Protein AF-A0A966KPK0-F1 (afdb_monomer)

Secondary structure (DSSP, 8-state):
-HHHHHHSSTT-TTSPPHHHHHHHHHHHHHHTT-S-HHHHHHHHHHHHHTT--HHHHHHHHHHTHHHHHHHHHHHHHHHHHHHHHHHH--

Sequence (90 aa):
EAMEFLFGNTFNKLGLDAKTKLFLTLAGILAQGMQSEQVLRQTIRHLREAEVSAENISEAIMLLSLFSGPLVTTKALKITNEISEELKDS

Solvent-accessible surface area (backbone atoms only — not comparable to full-atom values): 5158 Å² total; per-residue (Å²): 108,71,61,52,72,76,33,40,52,86,88,37,90,88,52,71,52,44,67,58,48,48,52,52,48,53,49,51,42,36,53,68,53,50,90,45,68,68,61,51,51,54,53,51,52,51,39,45,74,66,73,46,53,69,65,59,54,42,50,52,46,58,71,42,28,86,61,24,36,71,69,46,34,55,53,51,47,50,52,52,51,54,53,53,53,58,63,72,80,106

Foldseek 3Di:
DVLCVQANCVVPVPDDHSLVSLLVQLLVCQLVQNPDPVSLLVSLVVNVVVVHDLVNVLVSLVVSCVRNPDVSSVVSNVSSVVSVVVVVVD

Radius of gyration: 13.11 Å; Cα contacts (8 Å, |Δi|>4): 76; chains: 1; bounding box: 32×25×34 Å

Mean predicted aligned error: 5.37 Å

Structure (mmCIF, N/CA/C/O backbone):
data_AF-A0A966KPK0-F1
#
_entry.id   AF-A0A966KPK0-F1
#
loop_
_atom_site.group_PDB
_atom_site.id
_atom_site.type_symbol
_atom_site.label_atom_id
_atom_site.label_alt_id
_atom_site.label_comp_id
_atom_site.label_asym_id
_atom_site.label_entity_id
_atom_site.label_seq_id
_atom_site.pdbx_PDB_ins_code
_atom_site.Cartn_x
_atom_site.Cartn_y
_atom_site.Cartn_z
_atom_site.occupancy
_atom_site.B_iso_or_equiv
_atom_site.auth_s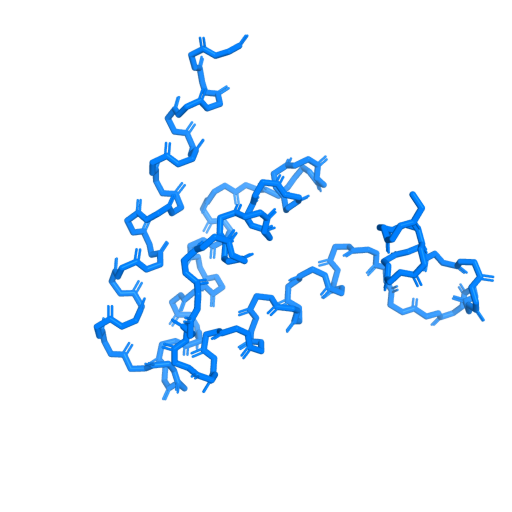eq_id
_atom_site.auth_comp_id
_atom_site.auth_asym_id
_atom_site.auth_atom_id
_atom_site.pdbx_PDB_model_num
ATOM 1 N N . GLU A 1 1 ? -11.983 -0.993 -17.586 1.00 52.47 1 GLU A N 1
ATOM 2 C CA . GLU A 1 1 ? -11.089 -0.570 -18.690 1.00 52.47 1 GLU A CA 1
ATOM 3 C C . GLU A 1 1 ? -9.745 -0.019 -18.204 1.00 52.47 1 GLU A C 1
ATOM 5 O O . GLU A 1 1 ? -8.727 -0.613 -18.529 1.00 52.47 1 GLU A O 1
ATOM 10 N N . ALA A 1 2 ? -9.694 1.026 -17.362 1.00 61.06 2 ALA A N 1
ATOM 11 C CA . ALA A 1 2 ? -8.415 1.574 -16.870 1.00 61.06 2 ALA A CA 1
ATOM 12 C C . ALA A 1 2 ? -7.535 0.562 -16.099 1.00 61.06 2 ALA A C 1
ATOM 14 O O . ALA A 1 2 ? -6.315 0.580 -16.249 1.00 61.06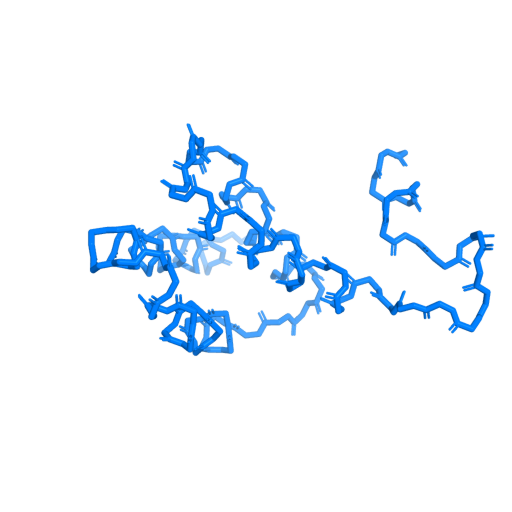 2 ALA A O 1
ATOM 15 N N . MET A 1 3 ? -8.135 -0.354 -15.321 1.00 64.62 3 MET A N 1
ATOM 16 C CA . MET A 1 3 ? -7.374 -1.384 -14.596 1.00 64.62 3 MET A CA 1
ATOM 17 C C . MET A 1 3 ? -6.745 -2.439 -15.510 1.00 64.62 3 MET A C 1
ATOM 19 O O . MET A 1 3 ? -5.589 -2.789 -15.305 1.00 64.62 3 MET A O 1
ATOM 23 N N . GLU A 1 4 ? -7.437 -2.907 -16.550 1.00 62.88 4 GLU A N 1
ATOM 24 C CA . GLU A 1 4 ? -6.813 -3.789 -17.549 1.00 62.88 4 GLU A CA 1
ATOM 25 C C . GLU A 1 4 ? -5.722 -3.063 -18.340 1.00 62.88 4 GLU A C 1
ATOM 27 O O . GLU A 1 4 ? -4.685 -3.651 -18.635 1.00 62.88 4 GLU A O 1
ATOM 32 N N . PHE A 1 5 ? -5.923 -1.780 -18.645 1.00 64.75 5 PHE A N 1
ATOM 33 C CA . PHE A 1 5 ? -4.954 -0.986 -19.395 1.00 64.75 5 PHE A CA 1
ATOM 34 C C . PHE A 1 5 ? -3.657 -0.731 -18.609 1.00 64.75 5 PHE A C 1
ATOM 36 O O . PHE A 1 5 ? -2.567 -0.877 -19.158 1.00 64.75 5 PHE A O 1
ATOM 43 N N . LEU A 1 6 ? -3.756 -0.382 -17.322 1.00 62.56 6 LEU A N 1
ATOM 44 C CA . LEU A 1 6 ? -2.594 -0.067 -16.481 1.00 62.56 6 LEU A CA 1
ATOM 45 C C . LEU A 1 6 ? -1.978 -1.309 -15.816 1.00 62.56 6 LEU A C 1
ATOM 47 O O . LEU A 1 6 ? -0.762 -1.372 -15.640 1.00 62.56 6 LEU A O 1
ATOM 51 N N . PHE A 1 7 ? -2.794 -2.306 -15.465 1.00 64.19 7 PHE A N 1
ATOM 52 C CA . PHE A 1 7 ? -2.385 -3.439 -14.628 1.00 64.19 7 PHE A CA 1
ATOM 53 C C . PHE A 1 7 ? -2.559 -4.810 -15.294 1.00 64.19 7 PHE A C 1
ATOM 55 O O . PHE A 1 7 ? -2.037 -5.794 -14.776 1.00 64.19 7 PHE A O 1
ATOM 62 N N . GLY A 1 8 ? -3.193 -4.897 -16.467 1.00 62.59 8 GLY A N 1
ATOM 63 C CA . GLY A 1 8 ? -3.286 -6.135 -17.244 1.00 62.59 8 GLY A CA 1
ATOM 64 C C . GLY A 1 8 ? -1.967 -6.531 -17.919 1.00 62.59 8 GLY A C 1
ATOM 65 O O . GLY A 1 8 ? -1.048 -5.724 -18.089 1.00 62.59 8 GLY A O 1
ATOM 66 N N . ASN A 1 9 ? -1.870 -7.796 -18.333 1.00 60.75 9 ASN A N 1
ATOM 67 C CA . ASN A 1 9 ? -0.726 -8.331 -19.091 1.00 60.75 9 ASN A CA 1
ATOM 68 C C . ASN A 1 9 ? -0.889 -8.175 -20.614 1.00 60.75 9 ASN A C 1
ATOM 70 O O . ASN A 1 9 ? -0.068 -8.672 -21.384 1.00 60.75 9 ASN A O 1
ATOM 74 N N . THR A 1 10 ? -1.938 -7.478 -21.056 1.00 55.38 10 THR A N 1
ATOM 75 C CA . THR A 1 10 ? -2.372 -7.379 -22.456 1.00 55.38 10 THR A CA 1
ATOM 76 C C . THR A 1 10 ? -1.295 -6.802 -23.380 1.00 55.38 10 THR A C 1
ATOM 78 O O . THR A 1 10 ? -1.206 -7.204 -24.536 1.00 55.38 10 THR A O 1
ATOM 81 N N . PHE A 1 11 ? -0.430 -5.918 -22.868 1.00 54.41 11 PHE A N 1
ATOM 82 C CA . PHE A 1 11 ? 0.634 -5.273 -23.647 1.00 54.41 11 PHE A CA 1
ATOM 83 C C . PHE A 1 11 ? 1.998 -5.982 -23.597 1.00 54.41 11 PHE A C 1
ATOM 85 O O . PHE A 1 11 ? 2.818 -5.759 -24.484 1.00 54.41 11 PHE A O 1
ATOM 92 N N . ASN A 1 12 ? 2.273 -6.838 -22.603 1.00 57.78 12 ASN A N 1
ATOM 93 C CA . ASN A 1 12 ? 3.535 -7.581 -22.531 1.00 57.78 12 ASN A CA 1
ATOM 94 C C . ASN A 1 12 ? 3.373 -8.869 -21.707 1.00 57.78 12 ASN A C 1
ATOM 96 O O . ASN A 1 12 ? 3.297 -8.817 -20.481 1.00 57.78 12 ASN A O 1
ATOM 100 N N . LYS A 1 13 ? 3.365 -10.032 -22.374 1.00 62.69 13 LYS A N 1
ATOM 101 C CA . LYS A 1 13 ? 3.260 -11.356 -21.724 1.00 62.69 13 LYS A CA 1
ATOM 102 C C . LYS A 1 13 ? 4.448 -11.687 -20.805 1.00 62.69 13 LYS A C 1
ATOM 104 O O . LYS A 1 13 ? 4.325 -12.587 -19.985 1.00 62.69 13 LYS A O 1
ATOM 109 N N . LEU A 1 14 ? 5.569 -10.970 -20.941 1.00 72.12 14 LEU A N 1
ATOM 110 C CA . LEU A 1 14 ? 6.747 -11.040 -20.062 1.00 72.12 14 LEU A CA 1
ATOM 111 C C . LEU A 1 14 ? 6.835 -9.840 -19.095 1.00 72.12 14 LEU A C 1
ATOM 113 O O . LEU A 1 14 ? 7.858 -9.642 -18.445 1.00 72.12 14 LEU A O 1
ATOM 117 N N . GLY A 1 15 ? 5.804 -8.992 -19.050 1.00 75.62 15 GLY A N 1
ATOM 118 C CA . GLY A 1 15 ? 5.754 -7.815 -18.189 1.00 75.62 15 GLY A CA 1
ATOM 119 C C . GLY A 1 15 ? 5.440 -8.151 -16.732 1.00 75.62 15 GLY A C 1
ATOM 120 O O . GLY A 1 15 ? 5.081 -9.276 -16.395 1.00 75.62 15 GLY A O 1
ATOM 121 N N . LEU A 1 16 ? 5.551 -7.140 -15.869 1.00 87.12 16 LEU A N 1
ATOM 122 C CA . LEU A 1 16 ? 5.166 -7.257 -14.463 1.00 87.12 16 LEU A CA 1
ATOM 123 C C . LEU A 1 16 ? 3.691 -7.649 -14.336 1.00 87.12 16 LEU A C 1
ATOM 125 O O . LEU A 1 16 ? 2.840 -7.119 -15.059 1.00 87.12 16 LEU A O 1
ATOM 129 N N . ASP A 1 17 ? 3.395 -8.532 -13.389 1.00 85.38 17 ASP A N 1
ATOM 130 C CA . ASP A 1 17 ? 2.023 -8.896 -13.063 1.00 85.38 17 ASP A CA 1
ATOM 131 C C . ASP A 1 17 ? 1.266 -7.732 -12.391 1.00 85.38 17 ASP A C 1
ATOM 133 O O . ASP A 1 17 ? 1.841 -6.722 -11.963 1.00 85.38 17 ASP A O 1
ATOM 137 N N . ALA A 1 18 ? -0.060 -7.860 -12.313 1.00 86.06 18 ALA A N 1
ATOM 138 C CA . ALA A 1 18 ? -0.930 -6.821 -11.762 1.00 86.06 18 ALA A CA 1
ATOM 139 C C . ALA A 1 18 ? -0.569 -6.467 -10.309 1.00 86.06 18 ALA A C 1
ATOM 141 O O . ALA A 1 18 ? -0.535 -5.290 -9.948 1.00 86.06 18 ALA A O 1
ATOM 142 N N . LYS A 1 19 ? -0.241 -7.478 -9.491 1.00 91.25 19 LYS A N 1
ATOM 143 C CA . LYS A 1 19 ? 0.121 -7.312 -8.077 1.00 91.25 19 LYS A CA 1
ATOM 144 C C . LYS A 1 19 ? 1.402 -6.495 -7.924 1.00 91.25 19 LYS A C 1
ATOM 146 O O . LYS A 1 19 ? 1.421 -5.534 -7.157 1.00 91.25 19 LYS A O 1
ATOM 151 N N . THR A 1 20 ? 2.442 -6.802 -8.699 1.00 93.44 20 THR A N 1
ATOM 152 C CA . THR A 1 20 ? 3.702 -6.045 -8.670 1.00 93.44 20 THR A CA 1
ATOM 153 C C . THR A 1 20 ? 3.492 -4.605 -9.123 1.00 93.44 20 THR A C 1
ATOM 155 O O . THR A 1 20 ? 3.985 -3.674 -8.487 1.00 93.44 20 THR A O 1
ATOM 158 N N . LYS A 1 21 ? 2.706 -4.386 -10.181 1.00 93.44 21 LYS A N 1
ATOM 159 C CA . LYS A 1 21 ? 2.366 -3.034 -10.648 1.00 93.44 21 LYS A CA 1
ATOM 160 C C . LYS A 1 21 ? 1.588 -2.233 -9.596 1.00 93.44 21 LYS A C 1
ATOM 162 O O . LYS A 1 21 ? 1.838 -1.038 -9.437 1.00 93.44 21 LYS A O 1
ATOM 167 N N . LEU A 1 22 ? 0.678 -2.868 -8.855 1.00 95.56 22 LEU A N 1
ATOM 168 C CA . LEU A 1 22 ? -0.052 -2.222 -7.760 1.00 95.56 22 LEU A CA 1
ATOM 169 C C . LEU A 1 22 ? 0.878 -1.832 -6.605 1.00 95.56 22 LEU A C 1
ATOM 171 O O . LEU A 1 22 ? 0.781 -0.712 -6.107 1.00 95.56 22 LEU A O 1
ATOM 175 N N . PHE A 1 23 ? 1.830 -2.689 -6.227 1.00 97.56 23 PHE A N 1
ATOM 176 C CA . PHE A 1 23 ? 2.845 -2.331 -5.229 1.00 97.56 23 PHE A CA 1
ATOM 177 C C . PHE A 1 23 ? 3.763 -1.195 -5.695 1.00 97.56 23 PHE A C 1
ATOM 179 O O . PHE A 1 23 ? 4.068 -0.298 -4.911 1.00 97.56 23 PHE A O 1
ATOM 186 N N . LEU A 1 24 ? 4.155 -1.169 -6.972 1.00 96.50 24 LEU A N 1
ATOM 187 C CA . LEU A 1 24 ? 4.907 -0.043 -7.540 1.00 96.50 24 LEU A CA 1
ATOM 188 C C . LEU A 1 24 ? 4.090 1.253 -7.536 1.00 96.50 24 LEU A C 1
ATOM 190 O O . LEU A 1 24 ? 4.628 2.327 -7.271 1.00 96.50 24 LEU A O 1
ATOM 194 N N . THR A 1 25 ? 2.785 1.152 -7.780 1.00 95.88 25 THR A N 1
ATOM 195 C CA . THR A 1 25 ? 1.863 2.290 -7.694 1.00 95.88 25 THR A CA 1
ATOM 196 C C . THR A 1 25 ? 1.780 2.816 -6.263 1.00 95.88 25 THR A C 1
ATOM 198 O O . THR A 1 25 ? 1.948 4.015 -6.045 1.00 95.88 25 THR A O 1
ATOM 201 N N . LEU A 1 26 ? 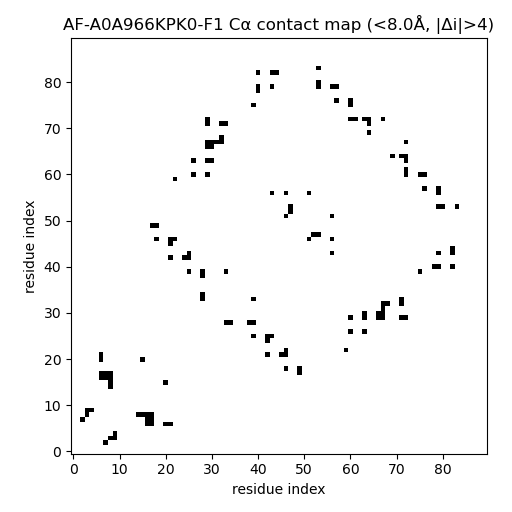1.609 1.925 -5.279 1.00 97.75 26 LEU A N 1
ATOM 202 C CA . LEU A 1 26 ? 1.647 2.262 -3.853 1.00 97.75 26 LEU A CA 1
ATOM 203 C C . LEU A 1 26 ? 2.963 2.967 -3.486 1.00 97.75 26 LEU A C 1
ATOM 205 O O . LEU A 1 26 ? 2.937 4.017 -2.846 1.00 97.75 26 LEU A O 1
ATOM 209 N N . ALA A 1 27 ? 4.100 2.440 -3.949 1.00 97.75 27 ALA A N 1
ATOM 210 C CA . ALA A 1 27 ? 5.410 3.043 -3.728 1.00 97.75 27 ALA A CA 1
ATOM 211 C C . ALA A 1 27 ? 5.520 4.455 -4.309 1.00 97.75 27 ALA A C 1
ATOM 213 O O . ALA A 1 27 ? 5.959 5.369 -3.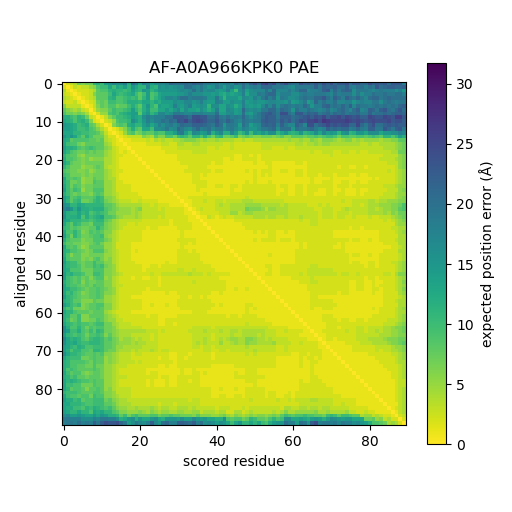613 1.00 97.75 27 ALA A O 1
ATOM 214 N N . GLY A 1 28 ? 5.065 4.659 -5.548 1.00 96.88 28 GLY A N 1
ATOM 215 C CA . GLY A 1 28 ? 5.047 5.974 -6.185 1.00 96.88 28 GLY A CA 1
ATOM 216 C C . GLY A 1 28 ? 4.182 6.989 -5.433 1.00 96.88 28 GLY A C 1
ATOM 217 O O . GLY A 1 28 ? 4.617 8.120 -5.221 1.00 96.88 28 GLY A O 1
ATOM 218 N N . ILE A 1 29 ? 2.994 6.579 -4.973 1.00 97.25 29 ILE A N 1
ATOM 219 C CA . ILE A 1 29 ? 2.092 7.433 -4.183 1.00 97.25 29 ILE A CA 1
ATOM 220 C C . ILE A 1 29 ? 2.773 7.884 -2.887 1.00 97.25 29 ILE A C 1
ATOM 222 O O . ILE A 1 29 ? 2.745 9.070 -2.554 1.00 97.25 29 ILE A O 1
ATOM 226 N N . LEU A 1 30 ? 3.394 6.952 -2.161 1.00 97.25 30 LEU A N 1
ATOM 227 C CA . LEU A 1 30 ? 4.032 7.239 -0.876 1.00 97.25 30 LEU A CA 1
ATOM 228 C C . LEU A 1 30 ? 5.302 8.079 -1.040 1.00 97.25 30 LEU A C 1
ATOM 230 O O . LEU A 1 30 ? 5.482 9.046 -0.303 1.00 97.25 30 LEU A O 1
ATOM 234 N N . ALA A 1 31 ? 6.138 7.772 -2.034 1.00 95.56 31 ALA A N 1
ATOM 235 C CA . ALA A 1 31 ? 7.369 8.513 -2.314 1.00 95.56 31 ALA A CA 1
ATOM 236 C C . ALA A 1 31 ? 7.109 9.970 -2.735 1.00 95.56 31 ALA A C 1
ATOM 238 O O . ALA A 1 31 ? 7.925 10.846 -2.468 1.00 95.56 31 ALA A O 1
ATOM 239 N N . GLN A 1 32 ? 5.959 10.255 -3.353 1.00 94.25 32 GLN A N 1
ATOM 240 C CA . GLN A 1 32 ? 5.535 11.620 -3.692 1.00 94.25 32 GLN A CA 1
ATOM 241 C C . GLN A 1 32 ? 4.849 12.350 -2.524 1.00 94.25 32 GLN A C 1
ATOM 243 O O . GLN A 1 32 ? 4.303 13.438 -2.706 1.00 94.25 32 GLN A O 1
ATOM 248 N N . GLY A 1 33 ? 4.837 11.761 -1.326 1.00 92.00 33 GLY A N 1
ATOM 249 C CA . GLY A 1 33 ? 4.234 12.355 -0.137 1.00 92.00 33 GLY A CA 1
ATOM 250 C C . GLY A 1 33 ? 2.710 12.231 -0.062 1.00 92.00 33 GLY A C 1
ATOM 251 O O . GLY A 1 33 ? 2.093 12.986 0.680 1.00 92.00 33 GLY A O 1
ATOM 252 N N . MET A 1 34 ? 2.100 11.297 -0.806 1.00 94.69 34 MET A N 1
ATOM 253 C CA . MET A 1 34 ? 0.655 11.025 -0.801 1.00 94.69 34 MET A CA 1
ATOM 254 C C . MET A 1 34 ? -0.196 12.288 -1.038 1.00 94.69 34 MET A C 1
ATOM 256 O O . MET A 1 34 ? -0.933 12.750 -0.171 1.00 94.69 34 MET A O 1
ATOM 260 N N . GLN A 1 35 ? -0.138 12.820 -2.258 1.00 92.62 35 GLN A N 1
ATOM 261 C CA . GLN A 1 35 ? -0.873 14.035 -2.644 1.00 92.62 35 GLN A CA 1
ATOM 262 C C . GLN A 1 35 ? -2.410 13.878 -2.604 1.00 92.62 35 GLN A C 1
ATOM 264 O O . GLN A 1 35 ? -3.132 14.869 -2.550 1.00 92.62 35 GLN A O 1
ATOM 269 N N . SER A 1 36 ? -2.928 12.643 -2.640 1.00 94.69 36 SER A N 1
ATOM 270 C CA . SER A 1 36 ? -4.364 12.347 -2.563 1.00 94.69 36 SER A CA 1
ATOM 271 C C . SER A 1 36 ? -4.634 11.055 -1.790 1.00 94.69 36 SER A C 1
ATOM 273 O O . SER A 1 36 ?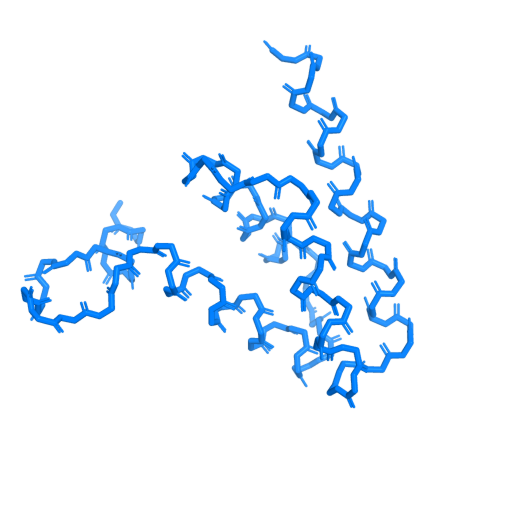 -4.230 9.968 -2.211 1.00 94.69 36 SER A O 1
ATOM 275 N N . GLU A 1 37 ? -5.380 11.160 -0.685 1.00 95.38 37 GLU A N 1
ATOM 276 C CA . GLU A 1 37 ? -5.830 9.994 0.090 1.00 95.38 37 GLU A CA 1
ATOM 277 C C . GLU A 1 37 ? -6.769 9.092 -0.722 1.00 95.38 37 GLU A C 1
ATOM 279 O O . GLU A 1 37 ? -6.747 7.876 -0.550 1.00 95.38 37 GLU A O 1
ATOM 284 N N . GLN A 1 38 ? -7.574 9.659 -1.628 1.00 96.56 38 GLN A N 1
ATOM 285 C CA . GLN A 1 38 ? -8.509 8.885 -2.450 1.00 96.56 38 GLN A CA 1
ATOM 286 C C . GLN A 1 38 ? -7.766 7.896 -3.357 1.00 96.56 38 GLN A C 1
ATOM 288 O O . GLN A 1 38 ? -8.164 6.737 -3.467 1.00 96.56 38 GLN A O 1
ATOM 293 N N . VAL A 1 39 ? -6.658 8.333 -3.965 1.00 95.06 39 VAL A N 1
ATOM 294 C CA . VAL A 1 39 ? -5.831 7.484 -4.836 1.00 95.06 39 VAL A CA 1
ATOM 295 C C . VAL A 1 39 ? -5.161 6.369 -4.029 1.00 95.06 39 VAL A C 1
ATOM 297 O O . VAL A 1 39 ? -5.142 5.217 -4.469 1.00 95.06 39 VAL A O 1
ATOM 300 N N . LEU A 1 40 ? -4.674 6.678 -2.820 1.00 97.19 40 LEU A N 1
ATOM 301 C CA . LEU A 1 40 ? -4.131 5.666 -1.913 1.00 97.19 40 LEU A CA 1
ATOM 302 C C . LEU A 1 40 ? -5.200 4.634 -1.524 1.00 97.19 40 LEU A C 1
ATOM 304 O O . LEU A 1 40 ? -4.958 3.435 -1.646 1.00 97.19 40 LEU A O 1
ATOM 308 N N . ARG A 1 41 ? -6.389 5.089 -1.107 1.00 97.69 41 ARG A N 1
ATOM 309 C CA . ARG A 1 41 ? -7.503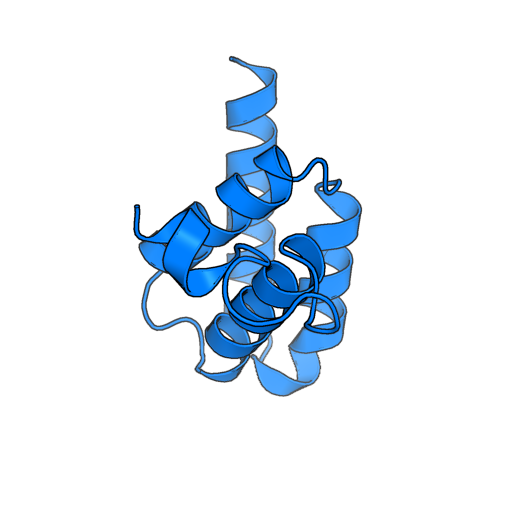 4.209 -0.722 1.00 97.69 41 ARG A CA 1
ATOM 310 C C . ARG A 1 41 ? -7.875 3.250 -1.844 1.00 97.69 41 ARG A C 1
ATOM 312 O O . ARG A 1 41 ? -7.980 2.051 -1.608 1.00 97.69 41 ARG A O 1
ATOM 319 N N . GLN A 1 42 ? -8.027 3.763 -3.063 1.00 96.56 42 GLN A N 1
ATOM 320 C CA . GLN A 1 42 ? -8.366 2.929 -4.211 1.00 96.56 42 GLN A CA 1
ATOM 321 C C . GLN A 1 42 ? -7.263 1.907 -4.518 1.00 96.56 42 GLN A C 1
ATOM 323 O O . GLN A 1 42 ? -7.557 0.744 -4.777 1.00 96.56 42 GLN A O 1
ATOM 328 N N . THR A 1 43 ? -5.993 2.313 -4.426 1.00 97.12 43 THR A N 1
ATOM 329 C CA . THR A 1 43 ? -4.848 1.409 -4.625 1.00 97.12 43 THR A CA 1
ATOM 330 C C . THR A 1 43 ? -4.834 0.283 -3.590 1.00 97.12 43 THR A C 1
ATOM 332 O O . THR A 1 43 ? -4.620 -0.873 -3.949 1.00 97.12 43 THR A O 1
ATOM 335 N N . ILE A 1 44 ? -5.116 0.591 -2.319 1.00 97.81 44 ILE A N 1
ATOM 336 C CA . ILE A 1 44 ? -5.216 -0.416 -1.255 1.00 97.81 44 ILE A CA 1
ATOM 337 C C . ILE A 1 44 ? -6.384 -1.371 -1.527 1.00 97.81 44 ILE A C 1
ATOM 339 O O . ILE A 1 44 ? -6.187 -2.579 -1.437 1.00 97.81 44 ILE A O 1
ATOM 343 N N . ARG A 1 45 ? -7.568 -0.879 -1.921 1.00 96.88 45 ARG A N 1
ATOM 344 C CA . ARG A 1 45 ? -8.700 -1.756 -2.284 1.00 96.88 45 ARG A CA 1
ATOM 345 C C . ARG A 1 45 ? -8.350 -2.694 -3.438 1.00 96.88 45 ARG A C 1
ATOM 347 O O . ARG A 1 45 ? -8.578 -3.889 -3.320 1.00 96.88 45 ARG A O 1
ATOM 354 N N . HIS A 1 46 ? -7.694 -2.197 -4.485 1.00 95.31 46 HIS A N 1
ATOM 355 C CA . HIS A 1 46 ? -7.238 -3.052 -5.583 1.00 95.31 46 HIS A CA 1
ATOM 356 C C . HIS A 1 46 ? -6.188 -4.086 -5.140 1.00 95.31 46 HIS A C 1
ATOM 358 O O . HIS A 1 46 ? -6.196 -5.215 -5.621 1.00 95.31 46 HIS A O 1
ATOM 364 N N . LEU A 1 47 ? -5.287 -3.742 -4.211 1.00 96.88 47 LEU A N 1
ATOM 365 C CA . LEU A 1 47 ? -4.366 -4.720 -3.617 1.00 96.88 47 LEU A CA 1
ATOM 366 C C . LEU A 1 47 ? -5.130 -5.803 -2.841 1.00 96.88 47 LEU A C 1
ATOM 368 O O . LEU A 1 47 ? -4.789 -6.980 -2.943 1.00 96.88 47 LEU A O 1
ATOM 372 N N . ARG A 1 48 ? -6.185 -5.425 -2.110 1.00 96.19 48 ARG A N 1
ATOM 373 C CA . ARG A 1 48 ? -7.068 -6.366 -1.406 1.00 96.19 48 ARG A CA 1
ATOM 374 C C . ARG A 1 48 ? -7.832 -7.276 -2.371 1.00 96.19 48 ARG A C 1
ATOM 376 O O . ARG A 1 48 ? -7.874 -8.478 -2.135 1.00 96.19 48 ARG A O 1
ATOM 383 N N . GLU A 1 49 ? -8.361 -6.731 -3.465 1.00 93.31 49 GLU A N 1
ATOM 384 C CA . GLU A 1 49 ? -9.000 -7.492 -4.553 1.00 93.31 49 GLU A CA 1
ATOM 385 C C . GLU A 1 49 ? -8.018 -8.455 -5.239 1.00 93.31 49 GLU A C 1
ATOM 387 O O . GLU A 1 49 ? -8.399 -9.552 -5.630 1.00 93.31 49 GLU A O 1
ATOM 392 N N . ALA A 1 50 ? -6.734 -8.090 -5.323 1.00 92.75 50 ALA A N 1
ATOM 393 C CA . ALA A 1 50 ? -5.649 -8.959 -5.787 1.00 92.75 50 ALA A CA 1
ATOM 394 C C . ALA A 1 50 ? -5.137 -9.945 -4.707 1.00 92.75 50 ALA A C 1
ATOM 396 O O . ALA A 1 50 ? -4.007 -10.446 -4.801 1.00 92.75 50 ALA A O 1
ATOM 397 N N . GLU A 1 51 ? -5.943 -10.200 -3.671 1.00 93.44 51 GLU A N 1
ATOM 398 C CA . GLU A 1 51 ? -5.689 -11.142 -2.573 1.00 93.44 51 GLU A CA 1
ATOM 399 C C . GLU A 1 51 ? -4.396 -10.851 -1.786 1.00 93.44 51 GLU A C 1
ATOM 401 O O . GLU A 1 51 ? -3.715 -11.753 -1.294 1.00 93.44 51 GLU A O 1
ATOM 406 N N . VAL A 1 52 ? -3.998 -9.581 -1.680 1.00 97.00 52 VAL A N 1
ATOM 407 C CA . VAL A 1 52 ? -2.867 -9.173 -0.833 1.00 97.00 52 VAL A CA 1
ATOM 408 C C . VAL A 1 52 ? -3.353 -8.949 0.599 1.00 97.00 52 VAL A C 1
ATOM 410 O O . VAL A 1 52 ? -4.299 -8.193 0.820 1.00 97.00 52 VAL A O 1
ATOM 413 N N . SER A 1 53 ? -2.693 -9.566 1.587 1.00 97.19 53 SER A N 1
ATOM 414 C CA . SER A 1 53 ? -2.998 -9.386 3.016 1.00 97.19 53 SER A CA 1
ATOM 415 C C . SER A 1 53 ? -2.771 -7.933 3.486 1.00 97.19 53 SER A C 1
ATOM 417 O O . SER A 1 53 ? -1.932 -7.220 2.933 1.00 97.19 53 SER A O 1
ATOM 419 N N . ALA A 1 54 ? -3.517 -7.464 4.492 1.00 97.19 54 ALA A N 1
ATOM 420 C CA . ALA A 1 54 ? -3.371 -6.096 5.003 1.00 97.19 54 ALA A CA 1
ATOM 421 C C . ALA A 1 54 ? -2.019 -5.928 5.715 1.00 97.19 54 ALA A C 1
ATOM 423 O O . ALA A 1 54 ? -1.416 -4.856 5.683 1.00 97.19 54 ALA A O 1
ATOM 424 N N . GLU A 1 55 ? -1.516 -7.023 6.280 1.00 98.00 55 GLU A N 1
ATOM 425 C CA . GLU A 1 55 ? -0.190 -7.171 6.863 1.00 98.00 55 GLU A CA 1
ATOM 426 C C . GLU A 1 55 ? 0.897 -6.943 5.806 1.00 98.00 55 GLU A C 1
ATOM 428 O O . GLU A 1 55 ? 1.775 -6.113 6.024 1.00 98.00 55 GLU A O 1
ATOM 433 N N . ASN A 1 56 ? 0.793 -7.568 4.624 1.00 98.31 56 ASN A N 1
ATOM 434 C CA . ASN A 1 56 ? 1.766 -7.377 3.540 1.00 98.31 56 ASN A CA 1
ATOM 435 C C . ASN A 1 56 ? 1.734 -5.944 2.984 1.00 98.31 56 ASN A C 1
ATOM 437 O O . ASN A 1 56 ? 2.776 -5.384 2.645 1.00 98.31 56 ASN A O 1
ATOM 441 N N . ILE A 1 57 ? 0.547 -5.332 2.890 1.00 98.38 57 ILE A N 1
ATOM 442 C CA . ILE A 1 57 ? 0.414 -3.921 2.485 1.00 98.38 57 ILE A CA 1
ATOM 443 C C . ILE A 1 57 ? 1.077 -3.015 3.531 1.00 98.38 57 ILE A C 1
ATOM 445 O O . ILE A 1 57 ? 1.828 -2.107 3.175 1.00 98.38 57 ILE A O 1
ATOM 449 N N . SER A 1 58 ? 0.844 -3.286 4.816 1.00 98.44 58 SER A N 1
ATOM 450 C CA . SER A 1 58 ? 1.444 -2.536 5.922 1.00 98.44 58 SER A CA 1
ATOM 451 C C . SER A 1 58 ? 2.965 -2.679 5.949 1.00 98.44 58 SER A C 1
ATOM 453 O O . SER A 1 58 ? 3.665 -1.683 6.117 1.00 98.44 58 SER A O 1
ATOM 455 N N . GLU A 1 59 ? 3.494 -3.882 5.720 1.00 98.38 59 GLU A N 1
ATOM 456 C CA . GLU A 1 59 ? 4.934 -4.128 5.607 1.00 98.38 59 GLU A CA 1
ATOM 457 C C . GLU A 1 59 ? 5.556 -3.331 4.458 1.00 98.38 59 GLU A C 1
ATOM 459 O O . GLU A 1 59 ? 6.561 -2.649 4.659 1.00 98.38 59 GLU A O 1
ATOM 464 N N . ALA A 1 60 ? 4.917 -3.315 3.285 1.00 98.06 60 ALA A N 1
ATOM 465 C CA . ALA A 1 60 ? 5.375 -2.502 2.163 1.00 98.06 60 ALA A CA 1
ATOM 466 C C . ALA A 1 60 ? 5.402 -1.002 2.510 1.00 98.06 60 ALA A C 1
ATOM 468 O O . ALA A 1 60 ? 6.390 -0.323 2.229 1.00 98.06 60 ALA A O 1
ATOM 469 N N . ILE A 1 61 ? 4.358 -0.483 3.169 1.00 98.31 61 ILE A N 1
ATOM 470 C CA . ILE A 1 61 ? 4.311 0.912 3.642 1.00 98.31 61 ILE A CA 1
ATOM 471 C C . ILE A 1 61 ? 5.459 1.195 4.622 1.00 98.31 61 ILE A C 1
ATOM 473 O O . ILE A 1 61 ? 6.112 2.234 4.520 1.00 98.31 61 ILE A O 1
ATOM 477 N N . MET A 1 62 ? 5.742 0.274 5.546 1.00 97.44 62 MET A N 1
ATOM 478 C CA . MET A 1 62 ? 6.840 0.414 6.506 1.00 97.44 62 MET A CA 1
ATOM 479 C C . MET A 1 62 ? 8.214 0.403 5.826 1.00 97.44 62 MET A C 1
ATOM 481 O O . MET A 1 62 ? 9.054 1.239 6.160 1.00 97.44 62 MET A O 1
ATOM 485 N N . LEU A 1 63 ? 8.442 -0.467 4.838 1.00 96.81 63 LEU A N 1
ATOM 486 C CA . LEU A 1 63 ? 9.681 -0.477 4.046 1.00 96.81 63 LEU A CA 1
ATOM 487 C C . LEU A 1 63 ? 9.879 0.833 3.274 1.00 96.81 63 LEU A C 1
ATOM 489 O O . LEU A 1 63 ? 11.002 1.313 3.122 1.00 96.81 63 LEU A O 1
ATOM 493 N N . LEU A 1 64 ? 8.784 1.444 2.826 1.00 96.50 64 LEU A N 1
ATOM 494 C CA . LEU A 1 64 ? 8.799 2.710 2.098 1.00 96.50 64 LEU A CA 1
ATOM 495 C C . LEU A 1 64 ? 8.910 3.943 3.001 1.00 96.50 64 LEU A C 1
ATOM 497 O O . LEU A 1 64 ? 9.102 5.047 2.488 1.00 96.50 64 LEU A O 1
ATOM 501 N N . SER A 1 65 ? 8.856 3.772 4.325 1.00 95.38 65 SER A N 1
ATOM 502 C CA . SER A 1 65 ? 8.883 4.878 5.290 1.00 95.38 65 SER A CA 1
ATOM 503 C C . SER A 1 65 ? 10.114 5.778 5.169 1.00 95.38 65 SER A C 1
ATOM 505 O O . SER A 1 65 ? 10.018 6.984 5.413 1.00 95.38 65 SER A O 1
ATOM 507 N N . LEU A 1 66 ? 11.245 5.219 4.720 1.00 93.75 66 LEU A N 1
ATOM 508 C CA . LEU A 1 66 ? 12.476 5.961 4.442 1.00 93.75 66 LEU A CA 1
ATOM 509 C C . LEU A 1 66 ? 12.294 7.017 3.338 1.00 93.75 66 LEU A C 1
ATOM 511 O O . LEU A 1 66 ? 12.969 8.041 3.356 1.00 93.75 66 LEU A O 1
ATOM 515 N N . PHE A 1 67 ? 11.381 6.779 2.394 1.00 94.50 67 PHE A N 1
ATOM 516 C CA . PHE A 1 67 ? 11.121 7.662 1.256 1.00 94.50 67 PHE A CA 1
ATOM 517 C C . PHE A 1 67 ? 9.918 8.577 1.487 1.00 94.50 67 PHE A C 1
ATOM 519 O O . PHE A 1 67 ? 9.915 9.713 1.024 1.00 94.50 67 PHE A O 1
ATOM 526 N N . SER A 1 68 ? 8.896 8.101 2.201 1.00 94.56 68 SER A N 1
ATOM 527 C CA . SER A 1 68 ? 7.649 8.845 2.415 1.00 94.56 68 SER A CA 1
ATOM 528 C C . SER A 1 68 ? 7.657 9.742 3.653 1.00 94.56 68 SER A C 1
ATOM 530 O O . SER A 1 68 ? 6.849 10.665 3.758 1.00 94.56 68 SER A O 1
ATOM 532 N N . GLY A 1 69 ? 8.543 9.481 4.615 1.00 92.56 69 GLY A N 1
ATOM 533 C CA . GLY A 1 69 ? 8.575 10.183 5.894 1.00 92.56 69 GLY A CA 1
ATOM 534 C C . GLY A 1 69 ? 7.481 9.724 6.877 1.00 92.56 69 GLY A C 1
ATOM 535 O O . GLY A 1 69 ? 6.511 9.047 6.509 1.00 92.56 69 GLY A O 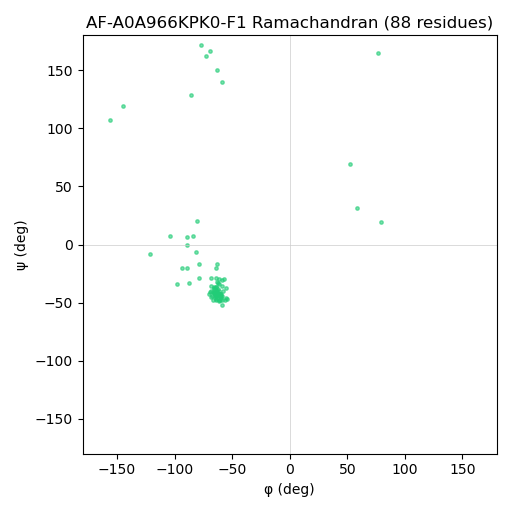1
ATOM 536 N N . PRO A 1 70 ? 7.612 10.075 8.168 1.00 94.19 70 PRO A N 1
ATOM 537 C CA . PRO A 1 70 ? 6.827 9.468 9.248 1.00 94.19 70 PRO A CA 1
ATOM 538 C C . PRO A 1 70 ? 5.334 9.822 9.216 1.00 94.19 70 PRO A C 1
ATOM 540 O O . PRO A 1 70 ? 4.498 8.967 9.515 1.00 94.19 70 PRO A O 1
ATOM 543 N N . LEU A 1 71 ? 4.977 11.052 8.825 1.00 94.25 71 LEU A N 1
ATOM 544 C CA . LEU A 1 71 ? 3.577 11.497 8.775 1.00 94.25 71 LEU A CA 1
ATOM 545 C C . LEU A 1 71 ? 2.783 10.745 7.701 1.00 94.25 71 LEU A C 1
ATOM 547 O O . LEU A 1 71 ? 1.704 10.222 7.983 1.00 94.25 71 LEU A O 1
ATOM 551 N N . VAL A 1 72 ? 3.347 10.640 6.494 1.00 96.75 72 VAL A N 1
ATOM 552 C CA . VAL A 1 72 ? 2.732 9.923 5.367 1.00 96.75 72 VAL A CA 1
ATOM 553 C C . VAL A 1 72 ? 2.596 8.442 5.700 1.00 96.75 72 VAL A C 1
ATOM 555 O O . VAL A 1 72 ? 1.521 7.874 5.536 1.00 96.75 72 VAL A O 1
ATOM 558 N N . THR A 1 73 ? 3.653 7.839 6.250 1.00 97.69 73 THR A N 1
ATOM 559 C CA . THR A 1 73 ? 3.666 6.424 6.651 1.00 97.69 73 THR A CA 1
ATOM 560 C C . THR A 1 73 ? 2.571 6.123 7.675 1.00 97.69 73 THR A C 1
ATOM 562 O O . THR A 1 73 ? 1.746 5.239 7.461 1.00 97.69 73 THR A O 1
ATOM 565 N N . THR A 1 74 ? 2.507 6.897 8.764 1.00 97.69 74 THR A N 1
ATOM 566 C CA . THR A 1 74 ? 1.519 6.692 9.838 1.00 97.69 74 THR A CA 1
ATOM 567 C C . THR A 1 74 ? 0.090 6.817 9.312 1.00 97.69 74 THR A C 1
ATOM 569 O O . THR A 1 74 ? -0.785 6.014 9.641 1.00 97.69 74 THR A O 1
ATOM 572 N N . LYS A 1 75 ? -0.154 7.811 8.454 1.00 97.81 75 LYS A N 1
ATOM 573 C CA . LYS A 1 75 ? -1.464 8.037 7.845 1.00 97.81 75 LYS A CA 1
ATOM 574 C C . LYS A 1 75 ? -1.843 6.924 6.860 1.00 97.81 75 LYS A C 1
ATOM 576 O O . LYS A 1 75 ? -2.991 6.485 6.878 1.00 97.81 75 LYS A O 1
ATOM 581 N N . ALA A 1 76 ? -0.900 6.431 6.060 1.00 98.12 76 ALA A N 1
ATOM 582 C CA . ALA A 1 76 ? -1.127 5.323 5.136 1.00 98.12 76 ALA A CA 1
ATOM 583 C C . ALA A 1 76 ? -1.449 4.009 5.866 1.00 98.12 76 ALA A C 1
ATOM 585 O O . ALA A 1 76 ? -2.374 3.298 5.470 1.00 98.12 76 ALA A O 1
ATOM 586 N N . LEU A 1 77 ? -0.758 3.719 6.974 1.00 98.31 77 LEU A N 1
ATOM 587 C CA . LEU A 1 77 ? -1.070 2.573 7.837 1.00 98.31 77 LEU A CA 1
ATOM 588 C C . LEU A 1 77 ? -2.480 2.685 8.432 1.00 98.31 77 LEU A C 1
ATOM 590 O O . LEU A 1 77 ? -3.242 1.721 8.400 1.00 98.31 77 LEU A O 1
ATOM 594 N N . LYS A 1 78 ? -2.872 3.879 8.900 1.00 98.25 78 LYS A N 1
ATOM 595 C CA . LYS A 1 78 ? -4.235 4.122 9.394 1.00 98.25 78 LYS A CA 1
ATOM 596 C C . LYS A 1 78 ? -5.290 3.841 8.319 1.00 98.25 78 LYS A C 1
ATOM 598 O O . LYS A 1 78 ? -6.247 3.126 8.588 1.00 98.25 78 LYS A O 1
ATOM 603 N N . ILE A 1 79 ? -5.096 4.361 7.106 1.00 98.25 79 ILE A N 1
ATOM 604 C CA . ILE A 1 79 ? -6.013 4.134 5.977 1.00 98.25 79 ILE A CA 1
ATOM 605 C C . ILE A 1 79 ? -6.092 2.644 5.614 1.00 98.25 79 ILE A C 1
ATOM 607 O O . ILE A 1 79 ? -7.172 2.139 5.317 1.00 98.25 79 ILE A O 1
ATOM 611 N N . THR A 1 80 ? -4.962 1.935 5.651 1.00 98.19 80 THR A N 1
ATOM 612 C CA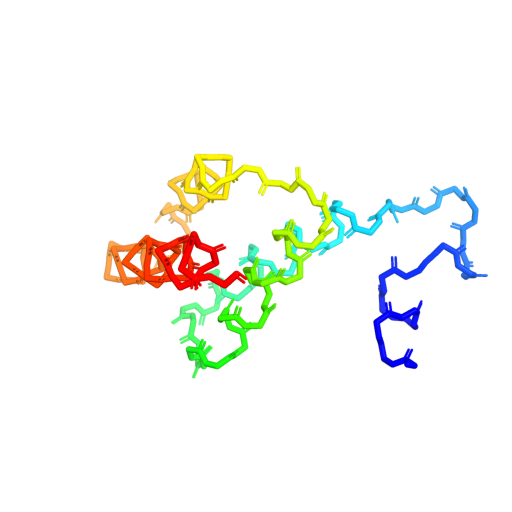 . THR A 1 80 ? -4.916 0.489 5.384 1.00 98.19 80 THR A CA 1
ATOM 613 C C . THR A 1 80 ? -5.767 -0.283 6.390 1.00 98.19 80 THR A C 1
ATOM 615 O O . THR A 1 80 ? -6.553 -1.139 5.989 1.00 98.19 80 THR A O 1
ATOM 618 N N . ASN A 1 81 ? -5.674 0.068 7.676 1.00 97.69 81 ASN A N 1
ATOM 619 C CA . ASN A 1 81 ? -6.502 -0.528 8.724 1.00 97.69 81 ASN A CA 1
ATOM 620 C C . ASN A 1 81 ? -7.990 -0.207 8.539 1.00 97.69 81 ASN A C 1
ATOM 622 O O . ASN A 1 81 ? -8.803 -1.120 8.606 1.00 97.69 81 ASN A O 1
ATOM 626 N N . GLU A 1 82 ? -8.348 1.049 8.249 1.00 97.69 82 GLU A N 1
ATOM 627 C CA . GLU A 1 82 ? -9.743 1.444 7.985 1.00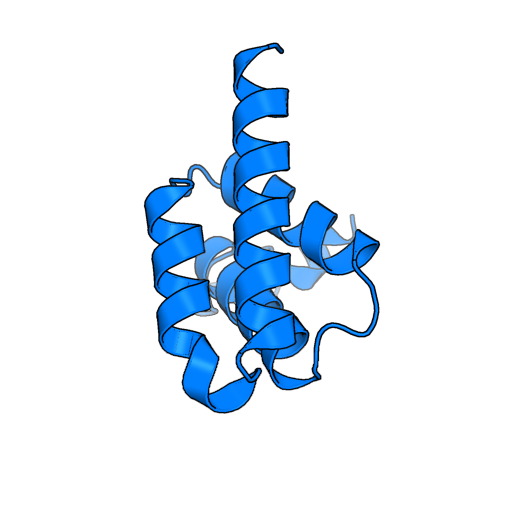 97.69 82 GLU A CA 1
ATOM 628 C C . GLU A 1 82 ? -10.368 0.598 6.865 1.00 97.69 82 GLU A C 1
ATOM 630 O O . GLU A 1 82 ? -11.447 0.043 7.042 1.00 97.69 82 GLU A O 1
ATOM 635 N N . ILE A 1 83 ? -9.661 0.424 5.743 1.00 96.88 83 ILE A N 1
ATOM 636 C CA . ILE A 1 83 ? -10.142 -0.401 4.623 1.00 96.88 83 ILE A CA 1
ATOM 637 C C . ILE A 1 83 ? -10.246 -1.879 5.014 1.00 96.88 83 ILE A C 1
ATOM 639 O O . ILE A 1 83 ? -11.161 -2.566 4.570 1.00 96.88 83 ILE A O 1
ATOM 643 N N . SER A 1 84 ? -9.304 -2.384 5.814 1.00 93.69 84 SER A N 1
ATOM 644 C CA . SER A 1 84 ? -9.331 -3.770 6.288 1.00 93.69 84 SER A CA 1
ATOM 645 C C . SER A 1 84 ? -10.576 -4.051 7.130 1.00 93.69 84 SER A C 1
ATOM 647 O O . SER A 1 84 ? -11.208 -5.084 6.937 1.00 93.69 84 SER A O 1
ATOM 649 N N . GLU A 1 85 ? -10.957 -3.125 8.015 1.00 95.25 85 GLU A N 1
ATOM 650 C CA . GLU A 1 85 ? -12.180 -3.247 8.817 1.00 95.25 85 GLU A CA 1
ATOM 651 C C . GLU A 1 85 ? -13.445 -3.131 7.953 1.00 95.25 85 GLU A C 1
ATOM 653 O O . GLU A 1 85 ? -14.313 -3.993 8.039 1.00 95.25 85 GLU A O 1
ATOM 658 N N . GLU A 1 86 ? -13.514 -2.162 7.032 1.00 93.75 86 GLU A N 1
ATOM 659 C CA . GLU A 1 86 ? -14.654 -2.022 6.105 1.00 93.75 86 GLU A CA 1
ATOM 660 C C . GLU A 1 86 ? -14.933 -3.307 5.298 1.00 93.75 86 GLU A C 1
ATOM 662 O O . GLU A 1 86 ? -16.086 -3.649 5.041 1.00 93.75 86 GLU A O 1
ATOM 667 N N . LEU A 1 87 ? -13.878 -4.023 4.893 1.00 89.06 87 LEU A N 1
ATOM 668 C CA . LEU A 1 87 ? -13.990 -5.268 4.128 1.00 89.06 87 LEU A CA 1
ATOM 669 C C . LEU A 1 87 ? -14.335 -6.494 4.985 1.00 89.06 87 LEU A C 1
ATOM 671 O O . LEU A 1 87 ? -14.717 -7.512 4.419 1.00 89.06 87 LEU A O 1
ATOM 675 N N . LYS A 1 88 ? -14.173 -6.440 6.313 1.00 83.62 88 LYS A N 1
ATOM 676 C CA . LYS A 1 88 ? -14.627 -7.512 7.220 1.00 83.62 88 LYS A CA 1
ATOM 677 C C . LYS A 1 88 ? -16.133 -7.447 7.474 1.00 83.62 88 LYS A C 1
ATOM 679 O O . LYS A 1 88 ? -16.739 -8.482 7.728 1.00 83.62 88 LYS A O 1
ATOM 684 N N . ASP A 1 89 ? -16.703 -6.246 7.406 1.00 69.75 89 ASP A N 1
ATOM 685 C CA . ASP A 1 89 ? -18.122 -5.975 7.657 1.00 69.75 89 ASP A CA 1
ATOM 686 C C . ASP A 1 89 ? -19.006 -6.092 6.392 1.00 69.75 89 ASP A C 1
ATOM 688 O O . ASP A 1 89 ? -20.219 -5.884 6.471 1.00 69.75 89 ASP A O 1
ATOM 692 N N . SER A 1 90 ? -18.410 -6.407 5.233 1.00 60.81 90 SER A N 1
ATOM 693 C CA . SER A 1 90 ? -19.070 -6.553 3.920 1.00 60.81 90 SER A CA 1
ATOM 694 C C . SER A 1 90 ? -19.183 -8.015 3.493 1.00 60.81 90 SER A C 1
ATOM 696 O O . SER A 1 90 ? -20.231 -8.369 2.907 1.00 60.81 90 SER A O 1
#

pLDDT: mean 89.26, std 13.4, range [52.47, 98.44]

Nearest PDB structures (foldseek):
  3d7i-assembly1_B  TM=8.229E-01  e=3.689E-02  Methanocaldococcus jannaschii
  5dik-assembly1_A  TM=7.614E-01  e=1.217E-01  Legionella pneumophila
  8fvt-assembly1_B  TM=4.481E-01  e=1.326E+00  synthetic construct
  3h20-assembly1_A  TM=4.685E-01  e=8.392E+00  Plasmid RSF1010
  2lqg-assembly1_A  TM=3.226E-01  e=8.860E+00  Mus musculus